Protein AF-X1NTM7-F1 (afdb_monomer_lite)

Secondary structure (DSSP, 8-state):
-------HHHHHHHHHHHHHHHHHHHHHHHHT--BTTB-HHHHHHHHHHHHHHHHHHHHHHHHHHHHHHHT-

Foldseek 3Di:
DDPPDPPVVVVCVLLVQLVVLLVVLVVCVVVVHDDPNDHSVRSNVVSVVSVVVVVVVVVVVVVVVVVVVVVD

Structure (mmCIF, N/CA/C/O backbone):
data_AF-X1NTM7-F1
#
_entry.id   AF-X1NTM7-F1
#
loop_
_atom_site.group_PDB
_atom_site.id
_atom_site.type_symbol
_atom_site.label_atom_id
_atom_site.label_alt_id
_atom_site.label_comp_id
_atom_site.label_asym_id
_atom_site.label_entity_id
_atom_site.label_seq_id
_atom_site.pdbx_PDB_ins_code
_atom_site.Cartn_x
_atom_site.Cartn_y
_atom_site.Cartn_z
_atom_site.occupancy
_atom_site.B_iso_or_equiv
_atom_site.auth_seq_id
_atom_site.auth_comp_id
_atom_site.auth_asym_id
_atom_site.auth_atom_id
_atom_site.pdbx_PDB_model_num
ATOM 1 N N . MET A 1 1 ? -25.905 -11.169 22.814 1.00 41.59 1 MET A N 1
ATOM 2 C CA . MET A 1 1 ? -24.534 -10.769 22.433 1.00 41.59 1 MET A CA 1
ATOM 3 C C . MET A 1 1 ? -24.510 -10.604 20.921 1.00 41.59 1 MET A C 1
ATOM 5 O O . MET A 1 1 ? -24.271 -11.562 20.205 1.00 41.59 1 MET A O 1
ATOM 9 N N . GLU A 1 2 ? -24.888 -9.429 20.424 1.00 39.44 2 GLU A N 1
ATOM 10 C CA . GLU A 1 2 ? -25.031 -9.178 18.986 1.00 39.44 2 GLU A CA 1
ATOM 11 C C . GLU A 1 2 ? -23.772 -8.453 18.498 1.00 39.44 2 GLU A C 1
ATOM 13 O O . GLU A 1 2 ? -23.700 -7.225 18.502 1.00 39.44 2 GLU A O 1
ATOM 18 N N . GLN A 1 3 ? -22.731 -9.210 18.134 1.00 49.53 3 GLN A N 1
ATOM 19 C CA . GLN A 1 3 ? -21.644 -8.656 17.329 1.00 49.53 3 GLN A CA 1
ATOM 20 C C . GLN A 1 3 ? -22.210 -8.372 15.936 1.00 49.53 3 GLN A C 1
ATOM 22 O O . GLN A 1 3 ? -22.206 -9.227 15.053 1.00 49.53 3 GLN A O 1
ATOM 27 N N . ARG A 1 4 ? -22.756 -7.165 15.750 1.00 48.50 4 ARG A N 1
ATOM 28 C CA . ARG A 1 4 ? -23.144 -6.652 14.436 1.00 48.50 4 ARG A CA 1
ATOM 29 C C . ARG A 1 4 ? -21.898 -6.563 13.567 1.00 48.50 4 ARG A C 1
ATOM 31 O O . ARG A 1 4 ? -21.139 -5.604 13.671 1.00 48.50 4 ARG A O 1
ATOM 38 N N . TYR A 1 5 ? -21.713 -7.597 12.751 1.00 50.81 5 TYR A N 1
ATOM 39 C CA . TYR A 1 5 ? -20.925 -7.665 11.526 1.00 50.81 5 TYR A CA 1
ATOM 40 C C . TYR A 1 5 ? -20.312 -6.314 11.139 1.00 50.81 5 TYR A C 1
ATOM 42 O O . TYR A 1 5 ? -20.952 -5.485 10.484 1.00 50.81 5 TYR A O 1
ATOM 50 N N . ALA A 1 6 ? -19.055 -6.092 11.534 1.00 52.38 6 ALA A N 1
ATOM 51 C CA . ALA A 1 6 ? -18.224 -5.097 10.875 1.00 52.38 6 ALA A CA 1
ATOM 52 C C . ALA A 1 6 ? -18.287 -5.429 9.381 1.00 52.38 6 ALA A C 1
ATOM 54 O O . ALA A 1 6 ? -17.853 -6.507 8.990 1.00 52.38 6 ALA A O 1
ATOM 55 N N . LYS A 1 7 ? -18.954 -4.578 8.586 1.00 59.69 7 LYS A N 1
ATOM 56 C CA . LYS A 1 7 ? -19.371 -4.887 7.209 1.00 59.69 7 LYS A CA 1
ATOM 57 C C . LYS A 1 7 ? -18.192 -5.493 6.430 1.00 59.69 7 LYS A C 1
ATOM 59 O O . LYS A 1 7 ? -17.305 -4.730 6.038 1.00 59.69 7 LYS A O 1
ATOM 64 N N . PRO A 1 8 ? -18.168 -6.820 6.190 1.00 66.25 8 PRO A N 1
ATOM 65 C CA . PRO A 1 8 ? -16.979 -7.503 5.682 1.00 66.25 8 PRO A CA 1
ATOM 66 C C . PRO A 1 8 ? -16.580 -6.946 4.317 1.00 66.25 8 PRO A C 1
ATOM 68 O O . PRO A 1 8 ? -15.400 -6.832 4.015 1.00 66.25 8 PRO A O 1
ATOM 71 N N . VAL A 1 9 ? -17.564 -6.489 3.540 1.00 74.06 9 VAL A N 1
ATOM 72 C CA . VAL A 1 9 ? -17.399 -5.832 2.238 1.00 74.06 9 VAL A CA 1
ATOM 73 C C . VAL A 1 9 ? -16.403 -4.669 2.280 1.00 74.06 9 VAL A C 1
ATOM 75 O O . VAL A 1 9 ? -15.616 -4.516 1.354 1.00 74.06 9 VAL A O 1
ATOM 78 N N . TRP A 1 10 ? -16.391 -3.869 3.352 1.00 73.44 10 TRP A N 1
ATOM 79 C CA . TRP A 1 10 ? -15.435 -2.766 3.476 1.00 73.44 10 TRP A CA 1
ATOM 80 C C . TRP A 1 10 ? -14.012 -3.304 3.635 1.00 73.44 10 TRP A C 1
ATOM 82 O O . TRP A 1 10 ? -13.116 -2.900 2.907 1.00 73.44 10 TRP A O 1
ATOM 92 N N . MET A 1 11 ? -13.806 -4.283 4.515 1.00 74.44 11 MET A N 1
ATOM 93 C CA . MET A 1 11 ? -12.496 -4.918 4.686 1.00 74.44 11 MET A CA 1
ATOM 94 C C . MET A 1 11 ? -12.015 -5.592 3.395 1.00 74.44 11 MET A C 1
ATOM 96 O O . MET A 1 11 ? -10.861 -5.418 3.017 1.00 74.44 11 MET A O 1
ATOM 100 N N . TRP A 1 12 ? -12.909 -6.285 2.684 1.00 80.56 12 TRP A N 1
ATOM 101 C CA . TRP A 1 12 ? -12.616 -6.918 1.395 1.00 80.56 12 TRP A CA 1
ATOM 102 C C . TRP A 1 12 ? -12.263 -5.910 0.303 1.00 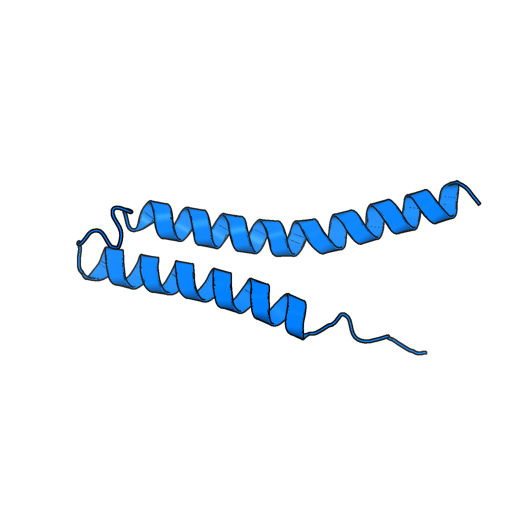80.56 12 TRP A C 1
ATOM 104 O O . TRP A 1 12 ? -11.339 -6.160 -0.462 1.00 80.56 12 TRP A O 1
ATOM 114 N N . TYR A 1 13 ? -12.939 -4.760 0.244 1.00 81.44 13 TYR A N 1
ATOM 115 C CA . TYR A 1 13 ? -12.618 -3.706 -0.719 1.00 81.44 13 TYR A CA 1
ATOM 116 C C . TYR A 1 13 ? -11.214 -3.133 -0.487 1.00 81.44 13 TYR A C 1
ATOM 118 O O . TYR A 1 13 ? -10.412 -3.062 -1.416 1.00 81.44 13 TYR A O 1
ATOM 126 N N . TRP A 1 14 ? -10.889 -2.792 0.765 1.00 82.12 14 TRP A N 1
ATOM 127 C CA . TRP A 1 14 ? -9.570 -2.261 1.120 1.0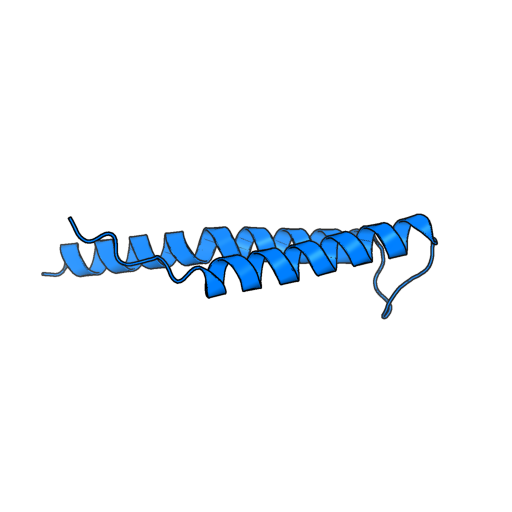0 82.12 14 TRP A CA 1
ATOM 128 C C . TRP A 1 14 ? -8.458 -3.301 0.934 1.00 82.12 14 TRP A C 1
ATOM 130 O O . TRP A 1 14 ? -7.389 -2.967 0.426 1.00 82.12 14 TRP A O 1
ATOM 140 N N . ALA A 1 15 ? -8.716 -4.563 1.290 1.00 82.00 15 ALA A N 1
ATOM 141 C CA . ALA A 1 15 ? -7.764 -5.656 1.105 1.00 82.00 15 ALA A CA 1
ATOM 142 C C . ALA A 1 15 ? -7.559 -5.990 -0.379 1.00 82.00 15 ALA A C 1
ATOM 144 O O . ALA A 1 15 ? -6.429 -6.224 -0.800 1.00 82.00 15 ALA A O 1
ATOM 145 N N . GLY A 1 16 ? -8.636 -5.981 -1.168 1.00 87.44 16 GLY A N 1
ATOM 146 C CA . GLY A 1 16 ? -8.611 -6.262 -2.600 1.00 87.44 16 GLY A CA 1
ATOM 147 C C . GLY A 1 16 ? -7.878 -5.184 -3.393 1.00 87.44 16 GLY A C 1
ATOM 148 O O . GLY A 1 16 ? -7.015 -5.513 -4.200 1.00 87.44 16 GLY A O 1
ATOM 149 N N . MET A 1 17 ? -8.153 -3.904 -3.119 1.00 88.75 17 MET A N 1
ATOM 150 C CA . MET A 1 17 ? -7.433 -2.788 -3.747 1.00 88.75 17 MET A CA 1
ATOM 151 C C . MET A 1 17 ? -5.951 -2.774 -3.358 1.00 88.75 17 MET A C 1
ATOM 153 O O . MET A 1 17 ? -5.097 -2.672 -4.236 1.00 88.75 17 MET A O 1
ATOM 157 N N . GLY A 1 18 ? -5.629 -2.949 -2.070 1.00 88.88 18 GLY A N 1
ATOM 158 C CA . GLY A 1 18 ? -4.238 -3.068 -1.616 1.00 88.88 18 GLY A CA 1
ATOM 159 C C . GLY A 1 18 ? -3.507 -4.231 -2.295 1.00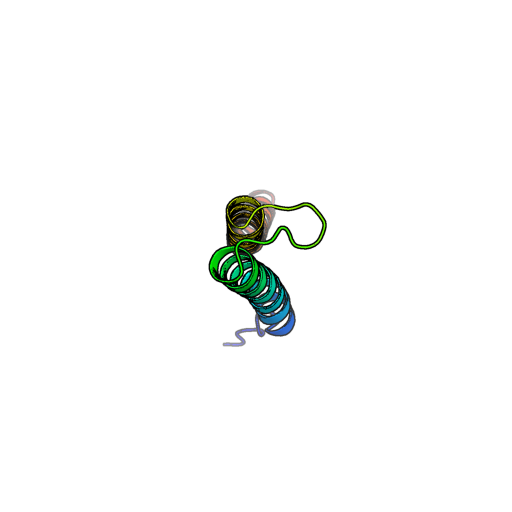 88.88 18 GLY A C 1
ATOM 160 O O . GLY A 1 18 ? -2.430 -4.046 -2.858 1.00 88.88 18 GLY A O 1
ATOM 161 N N . GLY A 1 19 ? -4.135 -5.408 -2.344 1.00 88.94 19 GLY A N 1
ATOM 162 C CA . GLY A 1 19 ? -3.582 -6.586 -3.013 1.00 88.94 19 GLY A CA 1
ATOM 163 C C . GLY A 1 19 ? -3.401 -6.401 -4.522 1.00 88.94 19 GLY A C 1
ATOM 164 O O . GLY A 1 19 ? -2.398 -6.847 -5.077 1.00 88.94 19 GLY A O 1
ATOM 165 N N . ALA A 1 20 ? -4.320 -5.699 -5.189 1.00 91.19 20 ALA A N 1
ATOM 166 C CA . ALA A 1 20 ? -4.190 -5.372 -6.605 1.00 91.19 20 ALA A CA 1
ATOM 167 C C . ALA A 1 20 ? -2.969 -4.477 -6.865 1.00 91.19 20 ALA A C 1
ATOM 169 O O . ALA A 1 20 ? -2.177 -4.782 -7.755 1.00 91.19 20 ALA A O 1
ATOM 170 N N . PHE A 1 21 ? -2.756 -3.428 -6.062 1.00 92.00 21 PHE A N 1
ATOM 171 C CA . PHE A 1 21 ? -1.563 -2.581 -6.188 1.00 92.00 21 PHE A CA 1
ATOM 172 C C . PHE A 1 21 ? -0.272 -3.346 -5.912 1.00 92.00 21 PHE A C 1
ATOM 174 O O . PHE A 1 21 ? 0.706 -3.172 -6.639 1.00 92.00 21 PHE A O 1
ATOM 181 N N . PHE A 1 22 ? -0.278 -4.234 -4.917 1.00 92.44 22 PHE A N 1
ATOM 182 C CA . PHE A 1 22 ? 0.858 -5.106 -4.638 1.00 92.44 22 PHE A CA 1
ATOM 183 C C . PHE A 1 22 ? 1.195 -6.000 -5.838 1.00 92.44 22 PHE A C 1
ATOM 185 O O . PHE A 1 22 ? 2.345 -6.045 -6.272 1.00 92.44 22 PHE A O 1
ATOM 192 N N . LEU A 1 23 ? 0.193 -6.670 -6.416 1.00 93.62 23 LEU A N 1
ATOM 193 C CA . LEU A 1 23 ? 0.376 -7.528 -7.589 1.00 93.62 23 LEU A CA 1
ATOM 194 C C . LEU A 1 23 ? 0.878 -6.740 -8.798 1.00 93.62 23 LEU A C 1
ATOM 196 O O . LEU A 1 23 ? 1.812 -7.185 -9.462 1.00 93.62 23 LEU A O 1
ATOM 200 N N . VAL A 1 24 ? 0.314 -5.559 -9.060 1.00 92.88 24 VAL A N 1
ATOM 201 C CA . VAL A 1 24 ? 0.799 -4.687 -10.138 1.00 92.88 24 VAL A CA 1
ATOM 202 C C . VAL A 1 24 ? 2.251 -4.283 -9.883 1.00 92.88 24 VAL A C 1
ATOM 204 O O . VAL A 1 24 ? 3.047 -4.337 -10.814 1.00 92.88 24 VAL A O 1
ATOM 207 N N . GLY A 1 25 ? 2.641 -3.970 -8.644 1.00 91.12 25 GLY A N 1
ATOM 208 C CA . GLY A 1 25 ? 4.036 -3.691 -8.286 1.00 91.12 25 GLY A CA 1
ATOM 209 C C . GLY A 1 25 ? 4.976 -4.868 -8.555 1.00 91.12 25 GLY A C 1
ATOM 210 O O . GLY A 1 25 ? 6.025 -4.686 -9.175 1.00 91.12 25 GLY A O 1
ATOM 211 N N . VAL A 1 26 ? 4.572 -6.089 -8.185 1.00 92.50 26 VAL A N 1
ATOM 212 C CA . VAL A 1 26 ? 5.329 -7.320 -8.477 1.00 92.50 26 VAL A CA 1
ATOM 213 C C . VAL A 1 26 ? 5.475 -7.535 -9.985 1.00 92.50 26 VAL A C 1
ATOM 215 O O . VAL A 1 26 ? 6.578 -7.791 -10.468 1.00 92.50 26 VAL A O 1
ATOM 218 N N . VAL A 1 27 ? 4.393 -7.400 -10.753 1.00 93.56 27 VAL A N 1
ATOM 219 C CA . VAL A 1 27 ? 4.418 -7.572 -12.216 1.00 93.56 27 VAL A CA 1
ATOM 220 C C . VAL A 1 27 ? 5.286 -6.496 -12.878 1.00 93.56 27 VAL A C 1
ATOM 222 O O . VAL A 1 27 ? 6.148 -6.807 -13.694 1.00 93.56 27 VAL A O 1
ATOM 225 N N . THR A 1 28 ? 5.134 -5.239 -12.464 1.00 91.69 28 THR A N 1
ATOM 226 C CA . THR A 1 28 ? 5.937 -4.103 -12.950 1.00 91.69 28 THR A CA 1
ATOM 227 C C . THR A 1 28 ? 7.429 -4.349 -12.691 1.00 91.69 28 THR A C 1
ATOM 229 O O . THR A 1 28 ? 8.254 -4.196 -13.593 1.00 91.69 28 THR A O 1
ATOM 232 N N . GLY A 1 29 ? 7.785 -4.810 -11.485 1.00 90.44 29 GLY A N 1
ATOM 233 C CA . GLY A 1 29 ? 9.172 -5.097 -11.101 1.00 90.44 29 GLY A CA 1
ATOM 234 C C . GLY A 1 29 ? 9.771 -6.306 -11.812 1.00 90.44 29 GLY A C 1
ATOM 235 O O . GLY A 1 29 ? 10.916 -6.255 -12.259 1.00 90.44 29 GLY A O 1
ATOM 236 N N . THR A 1 30 ? 8.995 -7.377 -11.972 1.00 92.12 30 THR A N 1
ATOM 237 C CA . THR A 1 30 ? 9.447 -8.596 -12.666 1.00 92.12 30 THR A CA 1
ATOM 238 C C . THR A 1 30 ? 9.643 -8.367 -14.159 1.00 92.12 30 THR A C 1
ATOM 240 O O . THR A 1 30 ? 10.625 -8.844 -14.725 1.00 92.12 30 THR A O 1
ATOM 243 N N . MET A 1 31 ? 8.763 -7.590 -14.792 1.00 91.50 31 MET A N 1
ATOM 244 C CA . MET A 1 31 ? 8.870 -7.252 -16.212 1.00 91.50 31 MET A CA 1
ATOM 245 C C . MET A 1 31 ? 9.880 -6.126 -16.487 1.00 91.50 31 MET A C 1
ATOM 247 O O . MET A 1 31 ? 10.223 -5.903 -17.645 1.00 91.50 31 MET A O 1
ATOM 251 N N . LYS A 1 32 ? 10.377 -5.430 -15.451 1.00 85.06 32 LYS A N 1
ATOM 252 C CA . LYS A 1 32 ? 11.256 -4.245 -15.563 1.00 85.06 32 LYS A CA 1
ATOM 253 C C . LYS A 1 32 ? 10.685 -3.158 -16.486 1.00 85.06 32 LYS A C 1
ATOM 255 O O . LYS A 1 32 ? 11.430 -2.440 -17.149 1.00 85.06 32 LYS A O 1
ATOM 260 N N . VAL A 1 33 ? 9.361 -3.048 -16.534 1.00 85.44 33 VAL A N 1
ATOM 261 C CA . VAL A 1 33 ? 8.636 -2.022 -17.296 1.00 85.44 33 VAL A CA 1
ATOM 262 C C . VAL A 1 33 ? 8.009 -1.028 -16.334 1.00 85.44 33 VAL A C 1
ATOM 264 O O . VAL A 1 33 ? 7.876 -1.318 -15.151 1.00 85.44 33 VAL A O 1
ATOM 267 N N . THR A 1 34 ? 7.587 0.131 -16.827 1.00 89.44 34 THR A N 1
ATOM 268 C CA . THR A 1 34 ? 6.698 1.021 -16.077 1.00 89.44 34 THR A CA 1
ATOM 269 C C . THR A 1 34 ? 5.259 0.766 -16.510 1.00 89.44 34 THR A C 1
ATOM 271 O O . THR A 1 34 ? 4.936 0.780 -17.698 1.00 89.44 34 THR A O 1
ATOM 274 N N . ILE A 1 35 ? 4.374 0.512 -15.547 1.00 84.50 35 ILE A N 1
ATOM 275 C CA . ILE A 1 35 ? 2.937 0.354 -15.803 1.00 84.50 35 ILE A CA 1
ATOM 276 C C . ILE A 1 35 ? 2.256 1.658 -15.397 1.00 84.50 35 ILE A C 1
ATOM 278 O O . ILE A 1 35 ? 2.456 2.142 -14.285 1.00 84.50 35 ILE A O 1
ATOM 282 N N . ALA A 1 36 ? 1.492 2.252 -16.319 1.00 83.81 36 ALA A N 1
ATOM 283 C CA . ALA A 1 36 ? 0.836 3.556 -16.151 1.00 83.81 36 ALA A CA 1
ATOM 284 C C . ALA A 1 36 ? 1.786 4.710 -15.748 1.00 83.81 36 ALA A C 1
ATOM 286 O O . ALA A 1 36 ? 1.367 5.666 -15.103 1.00 83.81 36 ALA A O 1
ATOM 287 N N . GLY A 1 37 ? 3.069 4.622 -16.122 1.00 85.88 37 GLY A N 1
ATOM 288 C CA . GLY A 1 37 ? 4.090 5.620 -15.781 1.00 85.88 37 GLY A CA 1
ATOM 289 C C . GLY A 1 37 ? 4.657 5.502 -14.362 1.00 85.88 37 GLY A C 1
ATOM 290 O O . GLY A 1 37 ? 5.525 6.289 -13.995 1.00 85.88 37 GLY A O 1
ATOM 291 N N . PHE A 1 38 ? 4.220 4.512 -13.581 1.00 89.00 38 PHE A N 1
ATOM 292 C CA . PHE A 1 38 ? 4.702 4.278 -12.223 1.00 89.00 38 PHE A CA 1
ATOM 293 C C . PHE A 1 38 ? 5.785 3.200 -12.187 1.00 89.00 38 PHE A C 1
ATOM 295 O O . PHE A 1 38 ? 5.717 2.193 -12.902 1.00 89.00 38 PHE A O 1
ATOM 302 N N . THR A 1 39 ? 6.783 3.415 -11.328 1.00 91.12 39 THR A N 1
ATOM 303 C CA . THR A 1 39 ? 7.813 2.418 -11.027 1.00 91.12 39 THR A CA 1
ATOM 304 C C . THR A 1 39 ? 7.259 1.345 -10.078 1.00 91.12 39 THR A C 1
ATOM 306 O O . THR A 1 39 ? 6.249 1.580 -9.403 1.00 91.12 39 THR A O 1
ATOM 309 N N . PRO A 1 40 ? 7.890 0.160 -9.995 1.00 89.69 40 PRO A N 1
ATOM 310 C CA . PRO A 1 40 ? 7.468 -0.897 -9.074 1.00 89.69 40 PRO A CA 1
ATOM 311 C C . PRO A 1 40 ? 7.354 -0.408 -7.624 1.00 89.69 40 PRO A C 1
ATOM 313 O O . PRO A 1 40 ? 6.395 -0.732 -6.927 1.00 89.69 40 PRO A O 1
ATOM 316 N N . GLU A 1 41 ? 8.298 0.424 -7.181 1.00 91.81 41 GLU A N 1
ATOM 317 C CA . GLU A 1 41 ? 8.338 0.979 -5.827 1.00 91.81 41 GLU A CA 1
ATOM 318 C C . GLU A 1 41 ? 7.133 1.883 -5.553 1.00 91.81 41 GLU A C 1
ATOM 320 O O . GLU A 1 41 ? 6.552 1.818 -4.470 1.00 91.81 41 GLU A O 1
ATOM 325 N N . ALA A 1 42 ? 6.706 2.681 -6.538 1.00 90.94 42 ALA A N 1
ATOM 326 C CA . ALA A 1 42 ? 5.525 3.530 -6.410 1.00 90.94 42 ALA A CA 1
ATOM 327 C C . ALA A 1 42 ? 4.245 2.698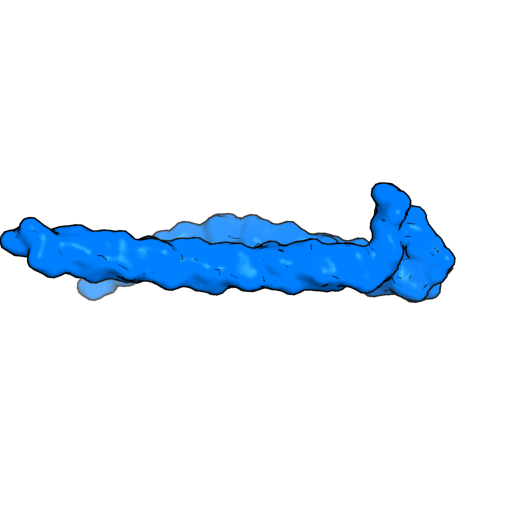 -6.206 1.00 90.94 42 ALA A C 1
ATOM 329 O O . ALA A 1 42 ? 3.425 3.032 -5.347 1.00 90.94 42 ALA A O 1
ATOM 330 N N . TRP A 1 43 ? 4.102 1.571 -6.912 1.00 92.94 43 TRP A N 1
ATOM 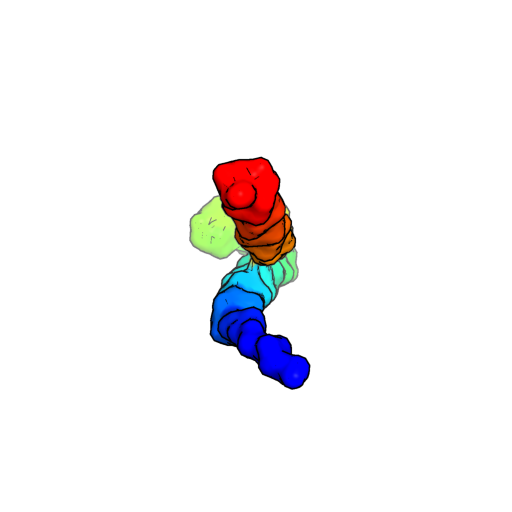331 C CA . TRP A 1 43 ? 2.987 0.638 -6.704 1.00 92.94 43 TRP A CA 1
ATOM 332 C C . TRP A 1 43 ? 2.996 0.019 -5.302 1.00 92.94 43 TRP A C 1
ATOM 334 O O . TRP A 1 43 ? 1.946 -0.061 -4.658 1.00 92.94 43 TRP A O 1
ATOM 344 N N . PHE A 1 44 ? 4.172 -0.355 -4.787 1.00 90.00 44 PHE A N 1
ATOM 345 C CA . PHE A 1 44 ? 4.300 -0.861 -3.417 1.00 90.00 44 PHE A CA 1
ATOM 346 C C . PHE A 1 44 ? 3.967 0.203 -2.366 1.00 90.00 44 PHE A C 1
ATOM 348 O O . PHE A 1 44 ? 3.263 -0.098 -1.400 1.00 90.00 44 PHE A O 1
ATOM 355 N N . LEU A 1 45 ? 4.402 1.450 -2.562 1.00 92.25 45 LEU A N 1
ATOM 356 C CA . LEU A 1 45 ? 4.062 2.561 -1.669 1.00 92.25 45 LEU A CA 1
ATOM 357 C C . LEU A 1 45 ? 2.555 2.842 -1.660 1.00 92.25 45 LEU A C 1
ATOM 359 O O . LEU A 1 45 ? 1.976 3.039 -0.592 1.00 92.25 45 LEU A O 1
ATOM 363 N N . MET A 1 46 ? 1.895 2.794 -2.821 1.00 91.06 46 MET A N 1
ATOM 364 C CA . MET A 1 46 ? 0.437 2.932 -2.904 1.00 91.06 46 MET A CA 1
ATOM 365 C C . MET A 1 46 ? -0.299 1.771 -2.228 1.00 91.06 46 MET A C 1
ATOM 367 O O . MET A 1 46 ? -1.266 2.003 -1.501 1.00 91.06 46 MET A O 1
ATOM 371 N N . SER A 1 47 ? 0.174 0.536 -2.417 1.00 91.25 47 SER A N 1
ATOM 372 C CA . SER A 1 47 ? -0.344 -0.638 -1.705 1.00 91.25 47 SER A CA 1
ATOM 373 C C . SER A 1 47 ? -0.238 -0.454 -0.189 1.00 91.25 47 SER A C 1
ATOM 375 O O . SER A 1 47 ? -1.203 -0.690 0.538 1.00 91.25 47 SER A O 1
ATOM 377 N N . LEU A 1 48 ? 0.922 -0.008 0.300 1.00 90.81 48 LEU A N 1
ATOM 378 C CA . LEU A 1 48 ? 1.158 0.223 1.724 1.00 90.81 48 LEU A CA 1
ATOM 379 C C . LEU A 1 48 ? 0.256 1.333 2.280 1.00 90.81 48 LEU A C 1
ATOM 381 O O . LEU A 1 48 ? -0.351 1.157 3.336 1.00 90.81 48 LEU A O 1
ATOM 385 N N . ALA A 1 49 ? 0.118 2.446 1.555 1.00 89.88 49 ALA A N 1
ATOM 386 C CA . ALA A 1 49 ? -0.777 3.540 1.927 1.00 89.88 49 ALA A CA 1
ATOM 387 C C . ALA A 1 49 ? -2.237 3.067 2.054 1.00 89.88 49 ALA A C 1
ATOM 389 O O . ALA A 1 49 ? -2.938 3.455 2.991 1.00 89.88 49 ALA A O 1
ATOM 390 N N . TRP A 1 50 ? -2.677 2.169 1.167 1.00 88.94 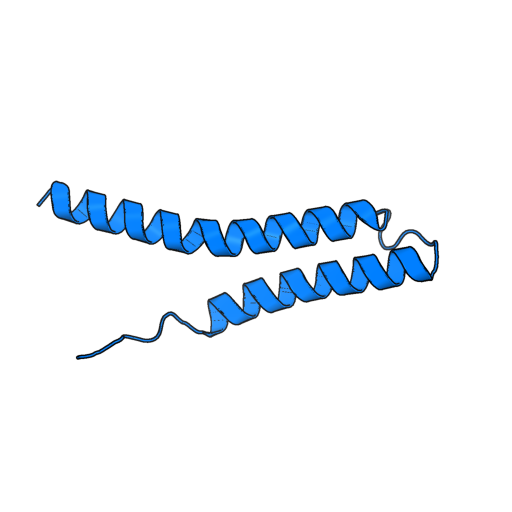50 TRP A N 1
ATOM 391 C CA . TRP A 1 50 ? -4.000 1.550 1.250 1.00 88.94 50 TRP A CA 1
ATOM 392 C C . TRP A 1 50 ? -4.174 0.691 2.505 1.00 88.94 50 TRP A C 1
ATOM 394 O O . TRP A 1 50 ? -5.176 0.833 3.209 1.00 88.94 50 TRP A O 1
ATOM 404 N N . TYR A 1 51 ? -3.196 -0.147 2.851 1.00 85.50 51 TYR A N 1
ATOM 405 C CA . TYR A 1 51 ? -3.261 -0.929 4.091 1.00 85.50 51 TYR A CA 1
ATOM 406 C C . TYR A 1 51 ? -3.238 -0.048 5.349 1.00 85.50 51 TYR A C 1
ATOM 408 O O . TYR A 1 51 ? -3.972 -0.318 6.300 1.00 85.50 51 TYR A O 1
ATOM 416 N N . LEU A 1 52 ? -2.477 1.048 5.345 1.00 88.12 52 LEU A N 1
ATOM 417 C CA . LEU A 1 52 ? -2.493 2.020 6.443 1.00 88.12 52 LEU A CA 1
ATOM 418 C C . LEU A 1 52 ? -3.868 2.687 6.594 1.00 88.12 52 LEU A C 1
ATOM 420 O O . LEU A 1 52 ? -4.376 2.800 7.710 1.00 88.12 52 LEU A O 1
ATOM 424 N N . GLY A 1 53 ? -4.520 3.056 5.487 1.00 84.56 53 GLY A N 1
ATOM 425 C CA . GLY A 1 53 ? -5.883 3.601 5.504 1.00 84.56 53 GLY A CA 1
ATOM 426 C C . GLY A 1 53 ? -6.932 2.619 6.045 1.00 84.56 53 GLY A C 1
ATOM 427 O O . GLY A 1 53 ? -7.865 3.029 6.753 1.00 84.56 53 GLY A O 1
ATOM 428 N N . MET A 1 54 ? -6.744 1.317 5.795 1.00 83.06 54 MET A N 1
ATOM 429 C CA . MET A 1 54 ? -7.578 0.258 6.373 1.00 83.06 54 MET A CA 1
ATOM 430 C C . MET A 1 54 ? -7.489 0.236 7.902 1.00 83.06 54 MET A C 1
ATOM 432 O O . MET A 1 54 ? -8.515 0.042 8.546 1.00 83.06 54 MET A O 1
ATOM 436 N N . ILE A 1 55 ? -6.302 0.447 8.478 1.00 84.06 55 ILE A N 1
ATOM 437 C CA . ILE A 1 55 ? -6.079 0.472 9.936 1.00 84.06 55 ILE A CA 1
ATOM 438 C C . ILE A 1 55 ? -6.547 1.802 10.539 1.00 84.06 55 ILE A C 1
ATOM 440 O O . ILE A 1 55 ? -7.133 1.833 11.620 1.00 84.06 55 ILE A O 1
ATOM 444 N N . TRP A 1 56 ? -6.349 2.909 9.828 1.00 85.50 56 TRP A N 1
ATOM 445 C CA . TRP A 1 56 ? -6.723 4.240 10.305 1.00 85.50 56 TRP A CA 1
ATOM 446 C C . TRP A 1 56 ? -8.243 4.421 10.432 1.00 85.50 56 TRP A C 1
ATOM 448 O O . TRP A 1 56 ? -8.740 4.984 11.407 1.00 85.50 56 TRP A O 1
ATOM 458 N N . SER A 1 57 ? -9.005 3.884 9.476 1.00 81.00 57 SER A N 1
ATOM 459 C CA . SER A 1 57 ? -10.472 3.963 9.450 1.00 81.00 57 SER A CA 1
ATOM 460 C C . SER A 1 57 ? -11.170 3.436 10.725 1.00 81.00 57 SER A C 1
ATOM 462 O O . SER A 1 57 ? -12.029 4.141 11.262 1.00 81.00 57 SER A O 1
ATOM 464 N N . PRO A 1 58 ? -10.872 2.227 11.242 1.00 82.00 58 PRO A N 1
ATOM 465 C CA . PRO A 1 58 ? -11.447 1.735 12.489 1.00 82.00 58 PRO A CA 1
ATOM 466 C C . PRO A 1 58 ? -10.934 2.499 13.712 1.00 82.00 58 PRO A C 1
ATOM 468 O O . PRO A 1 58 ? -11.731 2.743 14.614 1.00 82.00 58 PRO A O 1
ATOM 471 N N . ILE A 1 59 ? -9.667 2.932 13.732 1.00 85.25 59 ILE A N 1
ATOM 472 C CA . ILE A 1 59 ? -9.125 3.750 14.831 1.00 85.25 59 ILE A CA 1
ATOM 473 C C . ILE A 1 59 ? -9.927 5.046 14.967 1.00 85.25 59 ILE A C 1
ATOM 475 O O . ILE A 1 59 ? -10.424 5.342 16.052 1.00 85.25 59 ILE A O 1
ATOM 479 N N . LEU A 1 60 ? -10.144 5.771 13.865 1.00 86.31 60 LEU A N 1
ATOM 480 C CA . LEU A 1 60 ? -10.964 6.986 13.869 1.00 86.31 60 LEU A CA 1
ATOM 481 C C . LEU A 1 60 ? -12.386 6.723 14.374 1.00 86.31 60 LEU A C 1
ATOM 483 O O . LEU A 1 60 ? -12.908 7.494 15.174 1.00 86.31 60 LEU A O 1
ATOM 487 N N . ARG A 1 61 ? -13.014 5.619 13.951 1.00 83.19 61 ARG A N 1
ATOM 488 C CA . ARG A 1 61 ? -14.357 5.253 14.432 1.00 83.19 61 ARG A CA 1
ATOM 489 C C . ARG A 1 61 ? -14.384 4.995 15.937 1.00 83.19 61 ARG A C 1
ATOM 491 O O . ARG A 1 61 ? -15.354 5.380 16.582 1.00 83.19 61 ARG A O 1
ATOM 498 N N . ILE A 1 62 ? -13.348 4.361 16.486 1.00 86.00 62 ILE A N 1
ATOM 499 C CA . ILE A 1 62 ? -13.224 4.119 17.929 1.00 86.00 62 ILE A CA 1
ATOM 500 C C . ILE A 1 62 ? -13.051 5.444 18.671 1.00 86.00 62 ILE A C 1
ATOM 502 O O . ILE A 1 62 ? -13.784 5.689 19.623 1.00 86.00 62 ILE A O 1
ATOM 506 N N . VAL A 1 63 ? -12.146 6.315 18.214 1.00 89.06 63 VAL A N 1
ATOM 507 C CA . VAL A 1 63 ? -11.905 7.630 18.835 1.00 89.06 63 VAL A CA 1
ATOM 508 C C . VAL A 1 63 ? -13.185 8.466 18.853 1.00 89.06 63 VAL A C 1
ATOM 510 O O . VAL A 1 63 ? -13.593 8.921 19.916 1.00 89.06 63 VAL A O 1
ATOM 513 N N . ILE A 1 64 ? -13.883 8.576 17.719 1.00 88.56 64 ILE A N 1
ATOM 514 C CA . ILE A 1 64 ? -15.156 9.309 17.624 1.00 88.56 64 ILE A CA 1
ATOM 515 C C . ILE A 1 64 ? -16.216 8.703 18.558 1.00 88.56 64 ILE A C 1
ATOM 517 O O . ILE A 1 64 ? -16.968 9.428 19.208 1.00 88.56 64 ILE A O 1
ATOM 521 N N . HIS A 1 65 ? -16.288 7.371 18.649 1.00 83.88 65 HIS A N 1
ATOM 522 C CA . HIS A 1 65 ? -17.236 6.704 19.542 1.00 83.88 65 HIS A CA 1
ATOM 523 C C . HIS A 1 65 ? -16.923 6.955 21.026 1.00 83.88 65 HIS A C 1
ATOM 525 O O . HIS A 1 65 ? -17.845 7.131 21.823 1.00 83.88 65 HIS A O 1
ATOM 531 N N . LEU A 1 66 ? -15.640 6.987 21.398 1.00 85.56 66 LEU A N 1
ATOM 532 C CA . LEU A 1 66 ? -15.198 7.303 22.756 1.00 85.56 66 LEU A CA 1
ATOM 533 C C . LEU A 1 66 ? -15.480 8.767 23.106 1.00 85.56 66 LEU A C 1
ATOM 535 O O . LEU A 1 66 ? -16.075 9.024 24.149 1.00 85.56 66 LEU A O 1
ATOM 539 N N . GLU A 1 67 ? -15.164 9.708 22.215 1.00 83.50 67 GLU A N 1
ATOM 540 C CA . GLU A 1 67 ? -15.490 11.127 22.410 1.00 83.50 67 GLU A CA 1
ATOM 541 C C . GLU A 1 67 ? -16.998 11.365 22.556 1.00 83.50 67 GLU A C 1
ATOM 543 O O . GLU A 1 67 ? -17.426 12.165 23.391 1.00 83.50 67 GLU A O 1
ATOM 548 N N . GLY A 1 68 ? -17.816 10.645 21.782 1.00 78.25 68 GLY A N 1
ATOM 549 C CA . GLY A 1 68 ? -19.274 10.702 21.891 1.00 78.25 68 GLY A CA 1
ATOM 550 C C . GLY A 1 68 ? -19.803 10.193 23.234 1.00 78.25 68 GLY A C 1
ATOM 551 O O . GLY A 1 68 ? -20.794 10.719 23.731 1.00 78.25 68 GLY A O 1
ATOM 552 N N . LYS A 1 69 ? -19.130 9.213 23.852 1.00 73.25 69 LYS A N 1
ATOM 553 C CA . LYS A 1 69 ? -19.471 8.730 25.200 1.00 73.25 69 LYS A CA 1
ATOM 554 C C . LYS A 1 69 ? -19.005 9.663 26.311 1.00 73.25 69 LYS A C 1
ATOM 556 O O . LYS A 1 69 ? -19.665 9.724 27.335 1.00 73.25 69 LYS A O 1
ATOM 561 N N . THR A 1 70 ? -17.890 10.367 26.132 1.00 73.81 70 THR A N 1
ATOM 562 C CA . THR A 1 70 ? -17.367 11.307 27.139 1.00 73.81 70 THR A CA 1
ATOM 563 C C . THR A 1 70 ? -18.195 12.593 27.236 1.00 73.81 70 THR A C 1
ATOM 565 O O . THR A 1 70 ? -18.167 13.255 28.267 1.00 73.81 70 THR A O 1
ATOM 568 N N . LYS A 1 71 ? -18.918 12.964 26.171 1.00 59.16 71 LYS A N 1
ATOM 569 C CA . LYS A 1 71 ? -19.760 14.173 26.125 1.00 59.16 71 LYS A CA 1
ATOM 570 C C . LYS A 1 71 ? -21.223 13.962 26.556 1.00 59.16 71 LYS A C 1
ATOM 572 O O . LYS A 1 71 ? -21.957 14.947 26.586 1.00 59.16 71 LYS A O 1
ATOM 577 N N . SER A 1 72 ? -21.646 12.727 26.844 1.00 50.47 72 SER A N 1
ATOM 578 C CA . SER A 1 72 ? -22.982 12.393 27.371 1.00 50.47 72 SER A CA 1
ATOM 579 C C . SER A 1 72 ? -22.939 12.160 28.872 1.00 50.47 72 SER A C 1
ATOM 581 O O . SER A 1 72 ? -24.027 12.314 29.468 1.00 50.47 72 SER A O 1
#

Sequence (72 aa):
MEQRYAKPVWMWYWAGMGGAFFLVGVVTGTMKVTIAGFTPEAWFLMSLAWYLGMIWSPILRIVIHLEGKTKS

pLDDT: mean 81.79, std 13.35, range [39.44, 93.62]

Organism: NCBI:txid412755

Radius of gyration: 17.23 Å; chains: 1; bounding box: 36×25×45 Å